Protein AF-A0A7Y5SUL8-F1 (afdb_monomer_lite)

Radius of gyration: 12.36 Å; chains: 1; bounding box: 26×34×27 Å

Foldseek 3Di:
DDDDDDDDLDDPDDDLLSVLVVVVVVHLEQQVPEAEDQDPVSVVVSVVSNVVVCVVVVHHHNDYHYHYPVRPD

pLDDT: mean 94.57, std 6.51, range [53.53, 98.44]

Structure (mmCIF, N/CA/C/O backbone):
data_AF-A0A7Y5SUL8-F1
#
_entry.id   AF-A0A7Y5SUL8-F1
#
loop_
_atom_site.group_PDB
_atom_site.id
_atom_site.type_symbol
_atom_site.label_atom_id
_atom_site.label_alt_id
_atom_site.label_comp_id
_atom_site.label_asym_id
_atom_site.label_entity_id
_atom_site.label_seq_id
_atom_site.pdbx_PDB_ins_code
_atom_site.Cartn_x
_atom_site.Cartn_y
_atom_site.Cartn_z
_atom_site.occupancy
_atom_site.B_iso_or_equiv
_atom_site.auth_seq_id
_atom_site.auth_comp_id
_atom_site.auth_asym_id
_atom_site.auth_atom_id
_atom_site.pdbx_PDB_model_num
ATOM 1 N N . MET A 1 1 ? -6.277 -22.515 0.716 1.00 53.53 1 MET A N 1
ATOM 2 C CA . MET A 1 1 ? -5.465 -21.471 0.053 1.00 53.53 1 MET A CA 1
ATOM 3 C C . MET A 1 1 ? -6.331 -20.854 -1.026 1.00 53.53 1 MET A C 1
ATOM 5 O O . MET A 1 1 ? -6.907 -21.618 -1.789 1.00 53.53 1 MET A O 1
ATOM 9 N N . GLY A 1 2 ? -6.505 -19.531 -1.032 1.00 78.88 2 GLY A N 1
ATOM 10 C CA . GLY A 1 2 ? -7.240 -18.859 -2.109 1.00 78.88 2 GLY A CA 1
ATOM 11 C C . GLY A 1 2 ? -6.511 -18.987 -3.4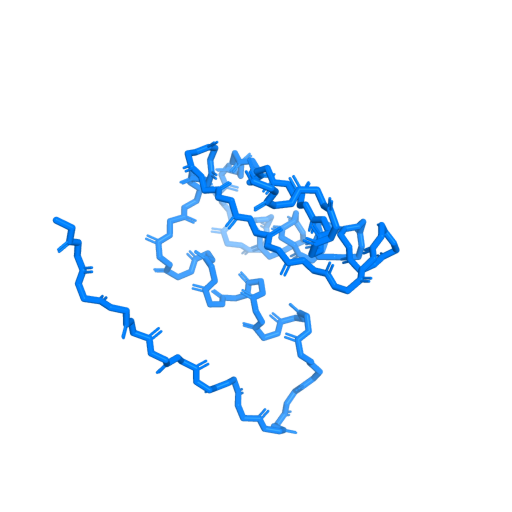50 1.00 78.88 2 GLY A C 1
ATOM 12 O O . GLY A 1 2 ? -5.306 -19.241 -3.478 1.00 78.88 2 GLY A O 1
ATOM 13 N N . GLU A 1 3 ? -7.243 -18.833 -4.550 1.00 89.31 3 GLU A N 1
ATOM 14 C CA . GLU A 1 3 ? -6.663 -18.800 -5.894 1.00 89.31 3 GLU A CA 1
ATOM 15 C C . GLU A 1 3 ? -5.925 -17.472 -6.127 1.00 89.31 3 GLU A C 1
ATOM 17 O O . GLU A 1 3 ? -6.392 -16.404 -5.728 1.00 89.31 3 GLU A O 1
ATOM 22 N N . ALA A 1 4 ? -4.758 -17.529 -6.770 1.00 89.62 4 ALA A N 1
ATOM 23 C CA . ALA A 1 4 ? -3.992 -16.332 -7.092 1.00 89.62 4 ALA A CA 1
ATOM 24 C C . ALA A 1 4 ? -4.665 -15.548 -8.232 1.00 89.62 4 ALA A C 1
ATOM 26 O O . ALA A 1 4 ? -4.709 -16.011 -9.374 1.00 89.62 4 ALA A O 1
ATOM 27 N N . ARG A 1 5 ? -5.134 -14.329 -7.941 1.00 92.81 5 ARG A N 1
ATOM 28 C CA . ARG A 1 5 ? -5.668 -13.399 -8.946 1.00 92.81 5 ARG A CA 1
ATOM 29 C C . ARG A 1 5 ? -4.554 -12.527 -9.520 1.00 92.81 5 ARG A C 1
ATOM 31 O O . ARG A 1 5 ? -3.707 -12.026 -8.786 1.00 92.81 5 ARG A O 1
ATOM 38 N N . ARG A 1 6 ? -4.575 -12.315 -10.839 1.00 92.38 6 ARG A N 1
ATOM 39 C CA . ARG A 1 6 ? -3.722 -11.325 -11.511 1.00 92.38 6 ARG A CA 1
ATOM 40 C C . ARG A 1 6 ? -4.552 -10.096 -11.841 1.00 92.38 6 ARG A C 1
ATOM 42 O O . ARG A 1 6 ? -5.518 -10.196 -12.590 1.00 92.38 6 ARG A O 1
ATOM 49 N N . GLU A 1 7 ? -4.152 -8.955 -11.302 1.00 91.62 7 GLU A N 1
ATOM 50 C CA . GLU A 1 7 ? -4.724 -7.654 -11.639 1.00 91.62 7 GLU A CA 1
ATOM 51 C C . GLU A 1 7 ? -3.682 -6.822 -12.374 1.00 91.62 7 GLU A C 1
ATOM 53 O O . GLU A 1 7 ? -2.591 -6.569 -11.863 1.00 91.62 7 GLU A O 1
ATOM 58 N N . PHE A 1 8 ? -4.014 -6.424 -13.599 1.00 92.50 8 PHE A N 1
ATOM 59 C CA . PHE A 1 8 ? -3.157 -5.589 -14.428 1.00 92.50 8 PHE A CA 1
ATOM 60 C C . PHE A 1 8 ? -3.600 -4.133 -14.287 1.00 92.50 8 PHE A C 1
ATOM 62 O O . PHE A 1 8 ? -4.744 -3.802 -14.579 1.00 92.50 8 PHE A O 1
ATOM 69 N N . LEU A 1 9 ? -2.687 -3.260 -13.861 1.00 93.25 9 LEU A N 1
ATOM 70 C CA . LEU A 1 9 ? -2.983 -1.847 -13.581 1.00 93.25 9 LEU A CA 1
ATOM 71 C C . LEU A 1 9 ? -3.130 -0.970 -14.839 1.00 93.25 9 LEU A C 1
ATOM 73 O O . LEU A 1 9 ? -3.492 0.198 -14.723 1.00 93.25 9 LEU A O 1
ATOM 77 N N . GLY A 1 10 ? -2.845 -1.516 -16.026 1.00 92.38 10 GLY A N 1
ATOM 78 C CA . GLY A 1 10 ? -2.818 -0.760 -17.279 1.00 92.38 10 GLY A CA 1
ATOM 79 C C . GLY A 1 10 ? -1.617 0.189 -17.390 1.00 92.38 10 GLY A C 1
ATOM 80 O O . GLY A 1 10 ? -0.672 0.113 -16.603 1.00 92.38 10 GLY A O 1
ATOM 81 N N . TRP A 1 11 ? -1.657 1.068 -18.396 1.00 94.19 11 TRP A N 1
ATOM 82 C CA . TRP A 1 11 ? -0.592 2.039 -18.703 1.00 94.19 11 TRP A CA 1
ATOM 83 C C . TRP A 1 11 ? -1.073 3.498 -18.683 1.00 94.19 11 TRP A C 1
ATOM 85 O O . TRP A 1 11 ? -0.293 4.403 -18.965 1.00 94.19 11 TRP A O 1
ATOM 95 N N . ASP A 1 12 ? -2.336 3.736 -18.320 1.00 93.38 12 ASP A N 1
ATOM 96 C CA . ASP A 1 12 ? -2.955 5.070 -18.338 1.00 93.38 12 ASP A CA 1
ATOM 97 C C . ASP A 1 12 ? -2.469 5.978 -17.195 1.00 93.38 12 ASP A C 1
ATOM 99 O O . ASP A 1 12 ? -2.679 7.191 -17.213 1.00 93.38 12 ASP A O 1
ATOM 103 N N . ALA A 1 13 ? -1.820 5.399 -16.183 1.00 91.31 13 ALA A N 1
ATOM 104 C CA . ALA A 1 13 ? -1.258 6.110 -15.044 1.00 91.31 13 ALA A CA 1
ATOM 105 C C . ALA A 1 13 ? 0.044 5.446 -14.562 1.00 91.31 13 ALA A C 1
ATOM 107 O O . ALA A 1 13 ? 0.263 4.255 -14.804 1.00 91.31 13 ALA A O 1
ATOM 108 N N . PRO A 1 14 ? 0.906 6.175 -13.827 1.00 94.19 14 PRO A N 1
ATOM 109 C CA . PRO A 1 14 ? 2.064 5.573 -13.180 1.00 94.19 14 PRO A CA 1
ATOM 110 C C . PRO A 1 14 ? 1.657 4.432 -12.233 1.00 94.19 14 PRO A C 1
ATOM 112 O O . PRO A 1 14 ? 0.651 4.514 -11.526 1.00 94.19 14 PRO A O 1
ATOM 115 N N . THR A 1 15 ? 2.479 3.382 -12.177 1.00 92.94 15 THR A N 1
ATOM 116 C CA . THR A 1 15 ? 2.151 2.112 -11.508 1.00 92.94 15 THR A CA 1
ATOM 117 C C . THR A 1 15 ? 1.808 2.262 -10.023 1.00 92.94 15 THR A C 1
ATOM 119 O O . THR A 1 15 ? 0.833 1.679 -9.563 1.00 92.94 15 THR A O 1
ATOM 122 N N . LEU A 1 16 ? 2.589 3.028 -9.249 1.00 93.56 16 LEU A N 1
ATOM 123 C CA . LEU A 1 16 ? 2.394 3.121 -7.793 1.00 93.56 16 LEU A CA 1
ATOM 124 C C . LEU A 1 16 ? 1.115 3.877 -7.387 1.00 93.56 16 LEU A C 1
ATOM 126 O O . LEU A 1 16 ? 0.397 3.357 -6.536 1.00 93.56 16 LEU A O 1
ATOM 130 N N . PRO A 1 17 ? 0.773 5.037 -7.983 1.00 94.81 17 PRO A N 1
ATOM 131 C CA . PRO A 1 17 ? -0.539 5.652 -7.784 1.00 94.81 17 PRO A CA 1
ATOM 132 C C . PRO A 1 17 ? -1.705 4.716 -8.128 1.00 94.81 17 PRO A C 1
ATOM 134 O O . PRO A 1 17 ? -2.648 4.597 -7.348 1.00 94.81 17 PRO A O 1
ATOM 137 N N . ALA A 1 18 ? -1.629 4.007 -9.262 1.00 96.06 18 ALA A N 1
ATOM 138 C CA . ALA A 1 18 ? -2.665 3.053 -9.656 1.00 96.06 18 ALA A CA 1
ATOM 139 C C . ALA A 1 18 ? -2.795 1.898 -8.647 1.00 96.06 18 ALA A C 1
ATOM 141 O O . ALA A 1 18 ? -3.908 1.529 -8.279 1.00 96.06 18 ALA A O 1
ATOM 142 N N . ALA A 1 19 ? -1.669 1.382 -8.145 1.00 95.94 19 ALA A N 1
ATOM 143 C CA . ALA A 1 19 ? -1.640 0.353 -7.110 1.00 95.94 19 ALA A CA 1
ATOM 144 C C . ALA A 1 19 ? -2.217 0.841 -5.772 1.00 95.94 19 ALA A C 1
ATOM 146 O O . ALA A 1 19 ? -2.974 0.113 -5.141 1.00 95.94 19 ALA A O 1
ATOM 147 N N . ALA A 1 20 ? -1.899 2.066 -5.340 1.00 96.81 20 ALA A N 1
ATOM 148 C CA . ALA A 1 20 ? -2.443 2.635 -4.105 1.00 96.81 20 ALA A CA 1
ATOM 149 C C . ALA A 1 20 ? -3.973 2.749 -4.167 1.00 96.81 20 ALA A C 1
ATOM 151 O O . ALA A 1 20 ? -4.658 2.361 -3.221 1.00 96.81 20 ALA A O 1
ATOM 152 N N . ARG A 1 21 ? -4.501 3.207 -5.311 1.00 96.06 21 ARG A N 1
ATOM 153 C CA . ARG A 1 21 ? -5.943 3.246 -5.572 1.00 96.06 21 ARG A CA 1
ATOM 154 C C . ARG A 1 21 ? -6.555 1.848 -5.502 1.00 96.06 21 ARG A C 1
ATOM 156 O O . ARG A 1 21 ? -7.517 1.660 -4.770 1.00 96.06 21 ARG A O 1
ATOM 163 N N . LEU A 1 22 ? -5.947 0.877 -6.188 1.00 95.56 22 LEU A N 1
ATOM 164 C CA . LEU A 1 22 ? -6.400 -0.514 -6.199 1.00 95.56 22 LEU A CA 1
ATOM 165 C C . LEU A 1 22 ? -6.473 -1.116 -4.788 1.00 95.56 22 LEU A C 1
ATOM 167 O O . LEU A 1 22 ? -7.469 -1.736 -4.435 1.00 95.56 22 LEU A O 1
ATOM 171 N N . LEU A 1 23 ? -5.429 -0.931 -3.975 1.00 96.69 23 LEU A N 1
ATOM 172 C CA . LEU A 1 23 ? -5.377 -1.460 -2.610 1.00 96.69 23 LEU A CA 1
ATOM 173 C C . LEU A 1 23 ? -6.464 -0.839 -1.724 1.00 96.69 23 LEU A C 1
ATOM 175 O O . LEU A 1 23 ? -7.165 -1.562 -1.020 1.00 96.69 23 LEU A O 1
ATOM 179 N N . LEU A 1 24 ? -6.651 0.481 -1.803 1.00 97.19 24 LEU A N 1
ATOM 180 C CA . LEU A 1 24 ? -7.677 1.184 -1.028 1.00 97.19 24 LEU A CA 1
ATOM 181 C C . LEU A 1 24 ? -9.105 0.946 -1.533 1.00 97.19 24 LEU A C 1
ATOM 183 O O . LEU A 1 24 ? -10.052 1.195 -0.788 1.00 97.19 24 LEU A O 1
ATOM 187 N N . ASP A 1 25 ? -9.278 0.459 -2.764 1.00 96.06 25 ASP A N 1
ATOM 188 C CA . ASP A 1 25 ? -10.564 -0.051 -3.252 1.00 96.06 25 ASP A CA 1
ATOM 189 C C . ASP A 1 25 ? -10.922 -1.400 -2.603 1.00 96.06 25 ASP A C 1
ATOM 191 O O . ASP A 1 25 ? -12.102 -1.729 -2.507 1.00 96.06 25 ASP A O 1
ATOM 195 N N . GLN A 1 26 ? -9.931 -2.169 -2.127 1.00 95.44 26 GLN A N 1
ATOM 196 C CA . GLN A 1 26 ? -10.167 -3.421 -1.397 1.00 95.44 26 GLN A CA 1
ATOM 197 C C . GLN A 1 26 ? -10.450 -3.175 0.090 1.00 95.44 26 GLN A C 1
ATOM 199 O O . GLN A 1 26 ? -11.389 -3.753 0.635 1.00 95.44 26 GLN A O 1
ATOM 204 N N . ALA A 1 27 ? -9.641 -2.344 0.759 1.00 96.38 27 ALA A N 1
ATOM 205 C CA . ALA A 1 27 ? -9.812 -2.014 2.174 1.00 96.38 27 ALA A CA 1
ATOM 206 C C . ALA A 1 27 ? -8.991 -0.782 2.593 1.00 96.38 27 ALA A C 1
ATOM 208 O O . ALA A 1 27 ? -7.915 -0.528 2.060 1.00 96.38 27 ALA A O 1
ATOM 209 N N . ALA A 1 28 ? -9.465 -0.058 3.615 1.00 96.31 28 ALA A N 1
ATOM 210 C CA . ALA A 1 28 ? -8.678 0.975 4.300 1.00 96.31 28 ALA A CA 1
ATOM 211 C C . ALA A 1 28 ? -7.737 0.388 5.372 1.00 96.31 28 ALA A C 1
ATOM 213 O O . ALA A 1 28 ? -6.671 0.946 5.640 1.00 96.31 28 ALA A O 1
ATOM 214 N N . ASP A 1 29 ? -8.117 -0.750 5.964 1.00 98.12 29 ASP A N 1
ATOM 215 C CA . ASP A 1 29 ? -7.243 -1.530 6.837 1.00 98.12 29 ASP A CA 1
ATOM 216 C C . ASP A 1 29 ? -6.476 -2.568 6.014 1.00 98.12 29 ASP A C 1
ATOM 218 O O . ASP A 1 29 ? -7.023 -3.581 5.574 1.00 98.12 29 ASP A O 1
ATOM 222 N N . LEU A 1 30 ? -5.194 -2.288 5.800 1.00 98.19 30 LEU A N 1
ATOM 223 C CA . LEU A 1 30 ? -4.258 -3.151 5.094 1.00 98.19 30 LEU A CA 1
ATOM 224 C C . LEU A 1 30 ? -3.252 -3.805 6.051 1.00 98.19 30 LEU A C 1
ATOM 226 O O . LEU A 1 30 ? -2.304 -4.427 5.5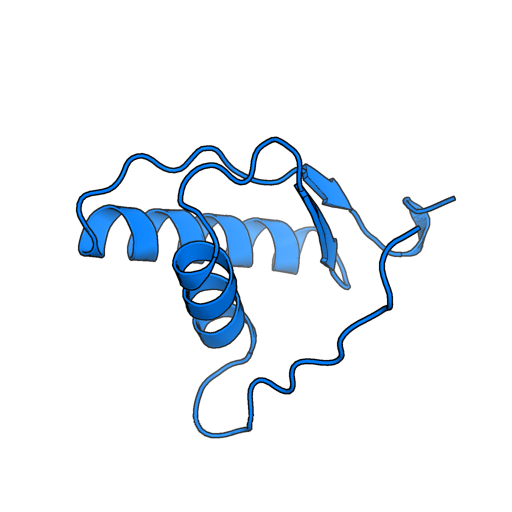86 1.00 98.19 30 LEU A O 1
ATOM 230 N N . SER A 1 31 ? -3.430 -3.712 7.373 1.00 97.81 31 SER A N 1
ATOM 231 C CA . SER A 1 31 ? -2.446 -4.189 8.361 1.00 97.81 31 SER A CA 1
ATOM 232 C C . SER A 1 31 ? -2.132 -5.689 8.258 1.00 97.81 31 SER A C 1
ATOM 234 O O . SER A 1 31 ? -1.007 -6.109 8.527 1.00 97.81 31 SER A O 1
ATOM 236 N N . GLY A 1 32 ? -3.095 -6.493 7.798 1.00 96.38 32 GLY A N 1
ATOM 237 C CA . GLY A 1 32 ? -2.920 -7.924 7.519 1.00 96.38 32 GLY A CA 1
ATOM 238 C C . GLY A 1 32 ? -2.310 -8.256 6.151 1.00 9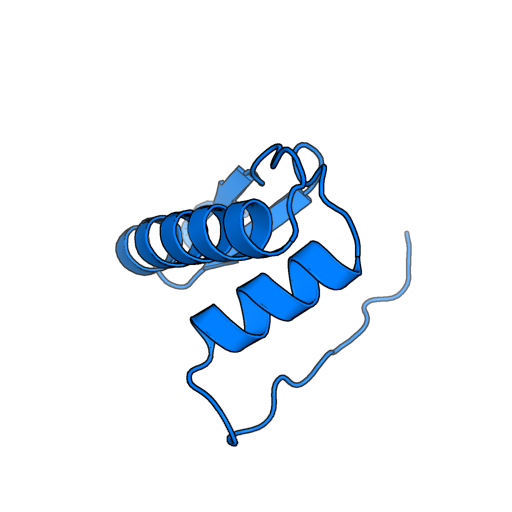6.38 32 GLY A C 1
ATOM 239 O O . GLY A 1 32 ? -2.190 -9.432 5.813 1.00 96.38 32 GLY A O 1
ATOM 240 N N . TRP A 1 33 ? -1.959 -7.255 5.340 1.00 97.00 33 TRP A N 1
ATOM 241 C CA . TRP A 1 33 ? -1.484 -7.448 3.971 1.00 97.00 33 TRP A CA 1
ATOM 242 C C . TRP A 1 33 ? 0.041 -7.386 3.890 1.00 97.00 33 TRP A C 1
ATOM 244 O O . TRP A 1 33 ? 0.690 -6.540 4.511 1.00 97.00 33 TRP A O 1
ATOM 254 N N . LEU A 1 34 ? 0.604 -8.253 3.045 1.00 96.31 34 LEU A N 1
ATOM 255 C CA . LEU A 1 34 ? 2.003 -8.208 2.629 1.00 96.31 34 LEU A CA 1
ATOM 256 C C . LEU A 1 34 ? 2.085 -7.659 1.203 1.00 96.31 34 LEU A C 1
ATOM 258 O O . LEU A 1 34 ? 1.510 -8.229 0.277 1.00 96.31 34 LEU A O 1
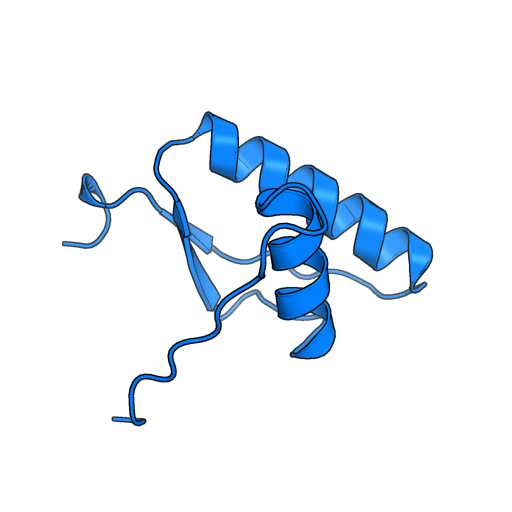ATOM 262 N N . VAL A 1 35 ? 2.823 -6.565 1.020 1.00 96.31 35 VAL A N 1
ATOM 263 C CA . VAL A 1 35 ? 3.035 -5.933 -0.287 1.00 96.31 35 VAL A CA 1
ATOM 264 C C . VAL A 1 35 ? 4.508 -6.023 -0.664 1.00 96.31 35 VAL A C 1
ATOM 266 O O . VAL A 1 35 ? 5.371 -5.377 -0.066 1.00 96.31 35 VAL A O 1
ATOM 269 N N . VAL A 1 36 ? 4.795 -6.832 -1.681 1.00 96.69 36 VAL A N 1
ATOM 270 C CA . VAL A 1 36 ? 6.159 -7.082 -2.157 1.00 96.69 36 VAL A CA 1
ATOM 271 C C . VAL A 1 36 ? 6.506 -6.094 -3.268 1.00 96.69 36 VAL A C 1
ATOM 273 O O . VAL A 1 36 ? 5.792 -5.987 -4.263 1.00 96.69 36 VAL A O 1
ATOM 276 N N . LEU A 1 37 ? 7.605 -5.359 -3.107 1.00 96.19 37 LEU A N 1
ATOM 277 C CA . LEU A 1 37 ? 8.030 -4.286 -4.006 1.00 96.19 37 LEU A CA 1
ATOM 278 C C . LEU A 1 37 ? 9.501 -4.446 -4.400 1.00 96.19 37 LEU A C 1
ATOM 280 O O . LEU A 1 37 ? 10.288 -4.954 -3.607 1.00 96.19 37 LEU A O 1
ATOM 284 N N . PRO A 1 38 ? 9.933 -3.933 -5.569 1.00 94.88 38 PRO A N 1
ATOM 285 C CA . PRO A 1 38 ? 11.316 -4.098 -6.032 1.00 94.88 38 PRO A CA 1
ATOM 286 C C . PRO A 1 38 ? 12.393 -3.538 -5.087 1.00 94.88 38 PRO A C 1
ATOM 288 O O . PRO A 1 38 ? 13.556 -3.908 -5.197 1.00 94.88 38 PRO A O 1
ATOM 291 N N . GLY A 1 39 ? 12.037 -2.629 -4.171 1.00 95.88 39 GLY A N 1
ATOM 292 C CA . GLY A 1 39 ? 12.978 -2.068 -3.206 1.00 95.88 39 GLY A CA 1
ATOM 293 C C . GLY A 1 39 ? 12.350 -1.100 -2.203 1.00 95.88 39 GLY A C 1
ATOM 294 O O . GLY A 1 39 ? 11.231 -0.612 -2.381 1.00 95.88 39 GLY A O 1
ATOM 295 N N . ARG A 1 40 ? 13.128 -0.745 -1.170 1.00 93.88 40 ARG A N 1
ATOM 296 C CA . ARG A 1 40 ? 12.710 0.143 -0.062 1.00 93.88 40 ARG A CA 1
ATOM 297 C C . ARG A 1 40 ? 12.235 1.525 -0.518 1.00 93.88 40 ARG A C 1
ATOM 299 O O . ARG A 1 40 ? 11.345 2.107 0.096 1.00 93.88 40 ARG A O 1
ATOM 306 N N . ARG A 1 41 ? 12.804 2.065 -1.603 1.00 95.94 41 ARG A N 1
ATOM 307 C CA . ARG A 1 41 ? 12.354 3.349 -2.167 1.00 95.94 41 ARG A CA 1
ATOM 308 C C . ARG A 1 41 ? 10.920 3.250 -2.685 1.00 95.94 41 ARG A C 1
ATOM 310 O O . ARG A 1 41 ? 10.125 4.129 -2.372 1.00 95.94 41 ARG A O 1
ATOM 317 N N . SER A 1 42 ? 10.587 2.190 -3.422 1.00 96.06 42 SER A N 1
ATOM 318 C CA . SER A 1 42 ? 9.227 1.961 -3.922 1.00 96.06 42 SER A CA 1
ATOM 319 C C . SER A 1 42 ? 8.238 1.754 -2.778 1.00 96.06 42 SER A C 1
ATOM 321 O O . SER A 1 42 ? 7.140 2.290 -2.846 1.00 96.06 42 SER A O 1
ATOM 323 N N . ALA A 1 43 ? 8.647 1.073 -1.700 1.00 96.50 43 ALA A N 1
ATOM 324 C CA . ALA A 1 43 ? 7.843 0.936 -0.481 1.00 96.50 43 ALA A CA 1
ATOM 325 C C . ALA A 1 43 ? 7.510 2.285 0.159 1.00 96.50 43 ALA A C 1
ATOM 327 O O . ALA A 1 43 ? 6.345 2.582 0.410 1.00 96.50 43 ALA A O 1
ATOM 328 N N . ARG A 1 44 ? 8.515 3.148 0.343 1.00 97.00 44 ARG A N 1
ATOM 329 C CA . ARG A 1 44 ? 8.297 4.492 0.891 1.00 97.00 44 ARG A CA 1
ATOM 330 C C . ARG A 1 44 ? 7.398 5.348 -0.001 1.00 97.00 44 ARG A C 1
ATOM 332 O O . ARG A 1 44 ? 6.553 6.071 0.513 1.00 97.00 44 ARG A O 1
ATOM 339 N N . VAL A 1 45 ? 7.578 5.270 -1.321 1.00 97.62 45 VAL A N 1
ATOM 340 C CA . VAL A 1 45 ? 6.733 6.006 -2.273 1.00 97.62 45 VAL A CA 1
ATOM 341 C C . VAL A 1 45 ? 5.297 5.484 -2.239 1.00 97.62 45 VAL A C 1
ATOM 343 O O . VAL A 1 45 ? 4.380 6.292 -2.161 1.00 97.62 45 VAL A O 1
ATOM 346 N N . LEU A 1 46 ? 5.089 4.163 -2.239 1.00 97.88 46 LEU A N 1
ATOM 347 C CA . LEU A 1 46 ? 3.750 3.578 -2.144 1.00 97.88 46 LEU A CA 1
ATOM 348 C C . LEU A 1 46 ? 3.046 3.990 -0.849 1.00 97.88 46 LEU A C 1
ATOM 350 O O . LEU A 1 46 ? 1.881 4.364 -0.900 1.00 97.88 46 LEU A O 1
ATOM 354 N N . LEU A 1 47 ? 3.743 3.961 0.291 1.00 97.88 47 LEU A N 1
ATOM 355 C CA . LEU A 1 47 ? 3.169 4.380 1.569 1.00 97.88 47 LEU A CA 1
ATOM 356 C C . LEU A 1 47 ? 2.703 5.841 1.528 1.00 97.88 47 LEU A C 1
ATOM 358 O O . LEU A 1 47 ? 1.599 6.129 1.975 1.00 97.88 47 LEU A O 1
ATOM 362 N N . GLY A 1 48 ? 3.502 6.742 0.946 1.00 97.94 48 GLY A N 1
ATOM 363 C CA . GLY A 1 48 ? 3.086 8.132 0.730 1.00 97.94 48 GLY A CA 1
ATOM 364 C C . GLY A 1 48 ? 1.817 8.229 -0.121 1.00 97.94 48 GLY A C 1
ATOM 365 O O . GLY A 1 48 ? 0.860 8.880 0.279 1.00 97.94 48 GLY A O 1
ATOM 366 N N . MET A 1 49 ? 1.763 7.492 -1.236 1.00 97.81 49 MET A N 1
ATOM 367 C CA . MET A 1 49 ? 0.584 7.459 -2.114 1.00 97.81 49 MET A CA 1
ATOM 368 C C . MET A 1 49 ? -0.663 6.910 -1.407 1.00 97.81 49 MET A C 1
ATOM 370 O O . MET A 1 49 ? -1.757 7.418 -1.628 1.00 97.81 49 MET A O 1
ATOM 374 N N . LEU A 1 50 ? -0.514 5.893 -0.550 1.00 98.31 50 LEU A N 1
ATOM 375 C CA . LEU A 1 50 ? -1.612 5.356 0.259 1.00 98.31 50 LEU A CA 1
ATOM 376 C C . LEU A 1 50 ? -2.114 6.383 1.278 1.00 98.31 50 LEU A C 1
ATOM 378 O O . LEU A 1 50 ? -3.322 6.512 1.450 1.00 98.31 50 LEU A O 1
ATOM 382 N N . VAL A 1 51 ? -1.213 7.123 1.932 1.00 98.19 51 VAL A N 1
ATOM 383 C CA . VAL A 1 51 ? -1.584 8.194 2.870 1.00 98.19 51 VAL A CA 1
ATOM 384 C C . VAL A 1 51 ? -2.356 9.297 2.147 1.00 98.19 51 VAL A C 1
ATOM 386 O O . VAL A 1 51 ? -3.439 9.669 2.597 1.00 98.19 51 VAL A O 1
ATOM 389 N N . ASP A 1 52 ? -1.853 9.766 1.004 1.00 97.69 52 ASP A N 1
ATOM 390 C CA . ASP A 1 52 ? -2.503 10.816 0.212 1.00 97.69 52 ASP A CA 1
ATOM 391 C C . ASP A 1 52 ? -3.876 10.366 -0.315 1.00 97.69 52 ASP A C 1
ATOM 393 O O . ASP A 1 52 ? -4.849 11.122 -0.289 1.00 97.69 52 ASP A O 1
ATOM 397 N N . GLU A 1 53 ? -3.982 9.120 -0.784 1.00 97.75 53 GLU A N 1
ATOM 398 C CA . GLU A 1 53 ? -5.234 8.532 -1.269 1.00 97.75 53 GLU A CA 1
ATOM 399 C C . GLU A 1 53 ? -6.253 8.340 -0.142 1.00 97.75 53 GLU A C 1
ATOM 401 O O . GLU A 1 53 ? -7.414 8.717 -0.306 1.00 97.75 53 GLU A O 1
ATOM 406 N N . ALA A 1 54 ? -5.835 7.822 1.013 1.00 98.12 54 ALA A N 1
ATOM 407 C CA . ALA A 1 54 ? -6.705 7.652 2.174 1.00 98.12 54 ALA A CA 1
ATOM 408 C C . ALA A 1 54 ? -7.215 9.001 2.699 1.00 98.12 54 ALA A C 1
ATOM 410 O O . ALA A 1 54 ? -8.415 9.150 2.945 1.00 98.12 54 ALA A O 1
ATOM 411 N N . ALA A 1 55 ? -6.337 10.008 2.775 1.00 98.06 55 ALA A N 1
ATOM 412 C CA . ALA A 1 55 ? -6.707 11.371 3.142 1.00 98.06 55 ALA A CA 1
ATOM 413 C C . ALA A 1 55 ? -7.748 11.949 2.174 1.00 98.06 55 ALA A C 1
ATOM 415 O O . ALA A 1 55 ? -8.752 12.510 2.609 1.00 98.06 55 ALA A O 1
ATOM 416 N N . ARG A 1 56 ? -7.567 11.751 0.861 1.00 97.44 56 ARG A N 1
ATOM 417 C CA . ARG A 1 56 ? -8.525 12.211 -0.155 1.00 97.44 56 ARG A CA 1
ATOM 418 C C . ARG A 1 56 ? -9.883 11.516 -0.058 1.00 97.44 56 ARG A C 1
ATOM 420 O O . ARG A 1 56 ? -10.897 12.129 -0.372 1.00 97.44 56 ARG A O 1
ATOM 427 N N . ARG A 1 57 ? -9.904 10.248 0.362 1.00 97.25 57 ARG A N 1
ATOM 428 C CA . ARG A 1 57 ? -11.130 9.463 0.592 1.00 97.25 57 ARG A CA 1
ATOM 429 C C . ARG A 1 57 ? -11.777 9.726 1.954 1.00 97.25 57 ARG A C 1
ATOM 431 O O . ARG A 1 57 ? -12.890 9.263 2.177 1.00 97.25 57 ARG A O 1
ATOM 438 N N . GLY A 1 58 ? -11.099 10.432 2.859 1.00 97.88 58 GLY A N 1
ATOM 439 C CA . GLY A 1 58 ? -11.575 10.654 4.224 1.00 97.88 58 GLY A CA 1
ATOM 440 C C . GLY A 1 58 ? -11.606 9.382 5.078 1.00 97.88 58 GLY A C 1
ATOM 441 O O . GLY A 1 58 ? -12.459 9.264 5.954 1.00 97.88 58 GLY A O 1
ATOM 442 N N . VAL A 1 59 ? -10.709 8.424 4.822 1.00 98.12 59 VAL A N 1
ATOM 443 C CA . VAL A 1 59 ? -10.616 7.159 5.574 1.00 98.12 59 VAL A CA 1
ATOM 444 C C . VAL A 1 59 ? -9.314 7.075 6.365 1.00 98.12 59 VAL A C 1
ATOM 446 O O . VAL A 1 59 ? -8.294 7.644 5.977 1.00 98.12 59 VAL A O 1
ATOM 449 N N . VAL A 1 60 ? -9.338 6.337 7.475 1.00 98.00 60 VAL A N 1
ATOM 450 C CA . VAL A 1 60 ? -8.133 6.051 8.263 1.00 98.00 60 VAL A CA 1
ATOM 451 C C . VAL A 1 60 ? -7.415 4.854 7.649 1.00 98.00 60 VAL A C 1
ATOM 453 O O . VAL A 1 60 ? -7.979 3.765 7.570 1.00 98.00 60 VAL A O 1
ATOM 456 N N . LEU A 1 61 ? -6.170 5.061 7.223 1.00 98.44 61 LEU A N 1
ATOM 457 C CA . LEU A 1 61 ? -5.304 4.007 6.703 1.00 98.44 61 LEU A CA 1
ATOM 458 C C . LEU A 1 61 ? -4.642 3.237 7.852 1.00 98.44 61 LEU A C 1
ATOM 460 O O . LEU A 1 61 ? -3.922 3.838 8.650 1.00 98.44 61 LEU A O 1
ATOM 464 N N . ALA A 1 62 ? -4.783 1.911 7.865 1.00 98.25 62 ALA A N 1
ATOM 465 C CA . ALA A 1 62 ? -3.832 1.034 8.548 1.00 98.25 62 ALA A CA 1
ATOM 466 C C . ALA A 1 62 ? -2.896 0.432 7.482 1.00 98.25 62 ALA A C 1
ATOM 468 O O . ALA A 1 62 ? -3.375 -0.255 6.580 1.00 98.25 62 ALA A O 1
ATOM 469 N N . PRO A 1 63 ? -1.587 0.738 7.498 1.00 97.56 63 PRO A N 1
ATOM 470 C CA . PRO A 1 63 ? -0.705 0.444 6.371 1.00 97.56 63 PRO A CA 1
ATOM 471 C C . PRO A 1 63 ? -0.352 -1.049 6.270 1.00 97.56 63 PRO A C 1
ATOM 473 O O . PRO A 1 63 ? -0.310 -1.733 7.292 1.00 97.56 63 PRO A O 1
ATOM 476 N N . PRO A 1 64 ? -0.020 -1.550 5.064 1.00 97.94 64 PRO A N 1
ATOM 477 C CA . PRO A 1 64 ? 0.469 -2.911 4.887 1.00 97.94 64 PRO A CA 1
ATOM 478 C C . PRO A 1 64 ? 1.913 -3.075 5.355 1.00 97.94 64 PRO A C 1
ATOM 480 O O . PRO A 1 64 ? 2.701 -2.123 5.390 1.00 97.94 64 PRO A O 1
ATOM 483 N N . THR A 1 65 ? 2.302 -4.324 5.601 1.00 97.50 65 THR A N 1
ATOM 484 C CA . THR A 1 65 ? 3.717 -4.681 5.719 1.00 97.50 65 THR A CA 1
ATOM 485 C C . THR A 1 65 ? 4.331 -4.720 4.322 1.00 97.50 65 THR A C 1
ATOM 487 O O . THR A 1 65 ? 3.810 -5.377 3.421 1.00 97.50 65 THR A O 1
ATOM 490 N N . THR A 1 66 ? 5.449 -4.020 4.125 1.00 96.75 66 THR A N 1
ATOM 491 C CA . THR A 1 66 ? 6.153 -4.002 2.833 1.00 96.75 66 THR A CA 1
ATOM 492 C C . THR A 1 66 ? 7.425 -4.830 2.893 1.00 96.75 66 THR A C 1
ATOM 494 O O . THR A 1 66 ? 8.168 -4.756 3.870 1.00 96.75 66 THR A O 1
ATOM 497 N N . LEU A 1 67 ? 7.672 -5.602 1.838 1.00 97.19 67 LEU A N 1
ATOM 498 C CA . LEU A 1 67 ? 8.827 -6.489 1.709 1.00 97.19 67 LEU A CA 1
ATOM 499 C C . LEU A 1 67 ? 9.477 -6.311 0.336 1.00 97.19 67 LEU A C 1
ATOM 501 O O . LEU A 1 67 ? 8.843 -5.872 -0.625 1.00 97.19 67 LEU A O 1
ATOM 505 N N . THR A 1 68 ? 10.740 -6.685 0.225 1.00 95.75 68 THR A N 1
ATOM 506 C CA . THR A 1 68 ? 11.417 -6.928 -1.051 1.00 95.75 68 THR A CA 1
ATOM 507 C C . THR A 1 68 ? 11.372 -8.416 -1.404 1.00 95.75 68 THR A C 1
ATOM 509 O O . THR A 1 68 ? 11.182 -9.240 -0.510 1.00 95.75 68 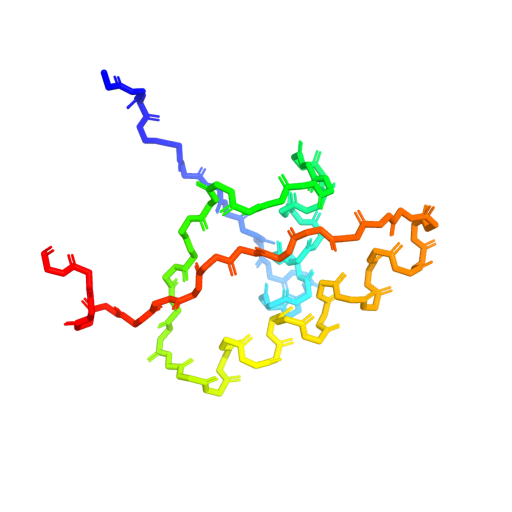THR A O 1
ATOM 512 N N . PRO A 1 69 ? 11.571 -8.812 -2.678 1.00 94.69 69 PRO A N 1
ATOM 513 C CA . PRO A 1 69 ? 11.577 -10.228 -3.050 1.00 94.69 69 PRO A CA 1
ATOM 514 C C . PRO A 1 69 ? 12.563 -11.079 -2.236 1.00 94.69 69 PRO A C 1
ATOM 516 O O . PRO A 1 69 ? 12.264 -12.226 -1.939 1.00 94.69 69 PRO A O 1
ATOM 519 N N . GLY A 1 70 ? 13.709 -10.514 -1.836 1.00 92.81 70 GLY A N 1
ATOM 520 C CA . GLY A 1 70 ? 14.696 -11.216 -1.009 1.00 92.81 70 GLY A CA 1
ATOM 521 C C . GLY A 1 70 ? 14.290 -11.404 0.459 1.00 92.81 70 GLY A C 1
ATOM 522 O O . GLY A 1 70 ? 14.900 -12.211 1.147 1.00 92.81 70 GLY A O 1
ATOM 523 N N . GLU A 1 71 ? 13.278 -10.679 0.940 1.00 92.69 71 GLU A N 1
ATOM 524 C CA . GLU A 1 71 ? 12.736 -10.802 2.303 1.00 92.69 71 GLU A CA 1
ATOM 525 C C . GLU A 1 71 ? 11.531 -11.767 2.366 1.00 92.69 71 GLU A C 1
ATOM 527 O O . GLU A 1 71 ? 11.061 -12.072 3.456 1.00 92.69 71 GLU A O 1
ATOM 532 N N . LEU A 1 72 ? 11.033 -12.257 1.221 1.00 86.81 72 LEU A N 1
ATOM 533 C CA . LEU A 1 72 ? 9.848 -13.126 1.101 1.00 86.81 72 LEU A CA 1
ATOM 534 C C . LEU A 1 72 ? 10.166 -14.632 1.274 1.00 86.81 72 LEU A C 1
ATOM 536 O O . LEU A 1 72 ? 9.492 -15.466 0.679 1.00 86.81 72 LEU A O 1
ATOM 540 N N . ALA A 1 73 ? 11.227 -14.978 2.005 1.00 69.06 73 ALA A N 1
ATOM 541 C CA . ALA A 1 73 ? 11.730 -16.354 2.115 1.00 69.06 73 ALA A CA 1
ATOM 542 C C . ALA A 1 73 ? 10.715 -17.355 2.699 1.00 69.06 73 ALA A C 1
ATOM 544 O O . ALA A 1 73 ? 9.956 -16.973 3.620 1.00 69.06 73 ALA A O 1
#

Sequence (73 aa):
MGEARREFLGWDAPTLPAAARLLLDQAADLSGWLVVLPGRRSARVLLGMLVDEAARRGVVLAPPTTLTPGELA

Secondary structure (DSSP, 8-state):
-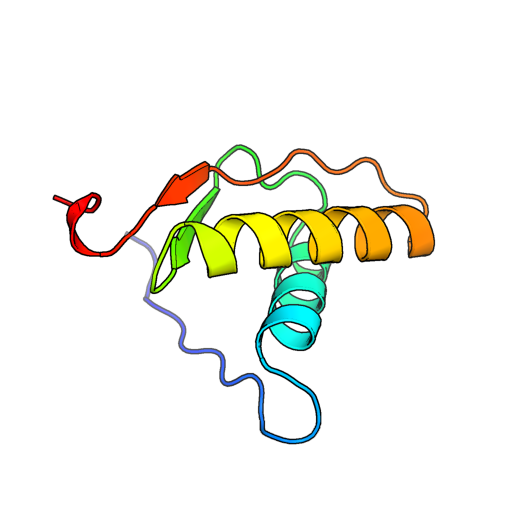---------SSS-HHHHHHHHHHHH-SB-TT-EEE-SSHHHHHHHHHHHHHHHHHHT---BPPEEE-GGG--